Protein AF-A0A9N7AIZ1-F1 (afdb_monomer_lite)

Radius of gyration: 18.33 Å; chains: 1; bounding box: 46×35×53 Å

pLDDT: mean 86.11, std 9.52, range [40.0, 97.56]

Structure (mmCIF, N/CA/C/O backbone):
data_AF-A0A9N7AIZ1-F1
#
_entry.id   AF-A0A9N7AIZ1-F1
#
loop_
_atom_site.group_PDB
_atom_site.id
_atom_site.type_symbol
_atom_site.label_atom_id
_atom_site.label_alt_id
_atom_site.label_comp_id
_atom_site.label_asym_id
_atom_site.label_entity_id
_atom_site.label_seq_id
_atom_site.pdbx_PDB_ins_code
_atom_site.Cartn_x
_atom_site.Cartn_y
_atom_site.Cartn_z
_atom_site.occupancy
_atom_site.B_iso_or_equiv
_atom_site.auth_seq_id
_atom_site.auth_comp_id
_atom_site.auth_asym_id
_atom_site.auth_atom_id
_atom_site.pdbx_PDB_model_num
ATOM 1 N N . MET A 1 1 ? 0.793 -15.498 -2.107 1.00 77.12 1 MET A N 1
ATOM 2 C CA . MET A 1 1 ? 0.250 -15.431 -3.482 1.00 77.12 1 MET A CA 1
ATOM 3 C C . MET A 1 1 ? 0.905 -14.325 -4.314 1.00 77.12 1 MET A C 1
ATOM 5 O O . MET A 1 1 ? 1.552 -14.699 -5.279 1.00 77.12 1 MET A O 1
ATOM 9 N N . PRO A 1 2 ? 0.859 -13.021 -3.961 1.00 83.19 2 PRO A N 1
ATOM 10 C CA . PRO A 1 2 ? 1.413 -11.951 -4.814 1.00 83.19 2 PRO A CA 1
ATOM 11 C C . PRO A 1 2 ? 2.915 -12.105 -5.120 1.00 83.19 2 PRO A C 1
ATOM 13 O O . PRO A 1 2 ? 3.322 -12.123 -6.277 1.00 83.19 2 PRO A O 1
ATOM 16 N N . LEU A 1 3 ? 3.722 -12.377 -4.089 1.00 91.94 3 LEU A N 1
ATOM 17 C CA . LEU A 1 3 ? 5.166 -12.606 -4.228 1.00 91.94 3 LEU A CA 1
ATOM 18 C C . LEU A 1 3 ? 5.523 -13.836 -5.080 1.00 91.94 3 LEU A C 1
ATOM 20 O O . LEU A 1 3 ? 6.617 -13.896 -5.631 1.00 91.94 3 LEU A O 1
ATOM 24 N N . ALA A 1 4 ? 4.618 -14.813 -5.210 1.00 93.75 4 ALA A N 1
ATOM 25 C CA . ALA A 1 4 ? 4.863 -15.990 -6.040 1.00 93.75 4 ALA A CA 1
ATOM 26 C C . ALA A 1 4 ? 4.847 -15.634 -7.535 1.00 93.75 4 ALA A C 1
ATOM 28 O O . ALA A 1 4 ? 5.659 -16.161 -8.286 1.00 93.75 4 ALA A O 1
ATOM 29 N N . PHE A 1 5 ? 3.986 -14.699 -7.955 1.00 93.94 5 PHE A N 1
ATOM 30 C CA . PHE A 1 5 ? 3.976 -14.192 -9.331 1.00 93.94 5 PHE A CA 1
ATOM 31 C C . PHE A 1 5 ? 5.221 -13.362 -9.641 1.00 93.94 5 PHE A C 1
ATOM 33 O O . PHE A 1 5 ? 5.790 -13.502 -10.721 1.00 93.94 5 PHE A O 1
ATOM 40 N N . LEU A 1 6 ? 5.702 -12.571 -8.676 1.00 93.44 6 LEU A N 1
ATOM 41 C CA . LEU A 1 6 ? 6.994 -11.896 -8.798 1.00 93.44 6 LEU A CA 1
ATOM 42 C C . LEU A 1 6 ? 8.125 -12.917 -8.975 1.00 93.44 6 LEU A C 1
ATOM 44 O O . LEU A 1 6 ? 8.872 -12.836 -9.944 1.00 93.44 6 LEU A O 1
ATOM 48 N N . ALA A 1 7 ? 8.214 -13.915 -8.092 1.00 94.38 7 ALA A N 1
ATOM 49 C CA . ALA A 1 7 ? 9.231 -14.962 -8.183 1.00 94.38 7 ALA A CA 1
ATOM 50 C C . ALA A 1 7 ? 9.159 -15.737 -9.510 1.00 94.38 7 ALA A C 1
ATOM 52 O O . ALA A 1 7 ? 10.193 -15.993 -10.122 1.00 94.38 7 ALA A O 1
ATOM 53 N N . ALA A 1 8 ? 7.953 -16.057 -9.989 1.00 94.75 8 ALA A N 1
ATOM 54 C CA . ALA A 1 8 ? 7.750 -16.699 -11.285 1.00 94.75 8 ALA A CA 1
ATOM 55 C C . ALA A 1 8 ? 8.209 -15.806 -12.447 1.00 94.75 8 ALA A C 1
ATOM 57 O O . ALA A 1 8 ? 8.887 -16.286 -13.349 1.00 94.75 8 ALA A O 1
ATOM 58 N N . SER A 1 9 ? 7.903 -14.507 -12.404 1.00 92.81 9 SER A N 1
ATOM 59 C CA . SER A 1 9 ? 8.344 -13.541 -13.419 1.00 92.81 9 SER A CA 1
ATOM 60 C C . SER A 1 9 ? 9.868 -13.475 -13.517 1.00 92.81 9 SER A C 1
ATOM 62 O O . SER A 1 9 ? 10.415 -13.482 -14.617 1.00 92.81 9 SER A O 1
ATOM 64 N N . LEU A 1 10 ? 10.547 -13.467 -12.364 1.00 92.12 10 LEU A N 1
ATOM 65 C CA . LEU A 1 10 ? 12.007 -13.475 -12.279 1.00 92.12 10 LEU A CA 1
ATOM 66 C C . LEU A 1 10 ? 12.598 -14.802 -12.769 1.00 92.12 10 LEU A C 1
ATOM 68 O O . LEU A 1 10 ? 13.511 -14.800 -13.587 1.00 92.12 10 LEU A O 1
ATOM 72 N N . GLY A 1 11 ? 12.062 -15.934 -12.306 1.00 93.50 11 GLY A N 1
ATOM 73 C CA . GLY A 1 11 ? 12.555 -17.265 -12.670 1.00 93.50 11 GLY A CA 1
ATOM 74 C C . GLY A 1 11 ? 12.359 -17.612 -14.148 1.00 93.50 11 GLY A C 1
ATOM 75 O O . GLY A 1 11 ? 13.168 -18.338 -14.718 1.00 93.50 11 GLY A O 1
ATOM 76 N N . LEU A 1 12 ? 11.313 -17.071 -14.777 1.00 94.50 12 LEU A N 1
ATOM 77 C CA . LEU A 1 12 ? 11.041 -17.222 -16.209 1.00 94.50 12 LEU A CA 1
ATOM 78 C C . LEU A 1 12 ? 11.702 -16.137 -17.068 1.00 94.50 12 LEU A C 1
ATOM 80 O O . LEU A 1 12 ? 11.564 -16.182 -18.287 1.00 94.50 12 LEU A O 1
ATOM 84 N N . ALA A 1 13 ? 12.365 -15.155 -16.447 1.00 91.69 13 ALA A N 1
ATOM 85 C CA . ALA A 1 13 ? 12.889 -13.963 -17.106 1.00 91.69 13 ALA A CA 1
ATOM 86 C C . ALA A 1 13 ? 11.858 -13.291 -18.043 1.00 91.69 13 ALA A C 1
ATOM 88 O O . ALA A 1 13 ? 12.173 -12.893 -19.164 1.00 91.69 13 ALA A O 1
ATOM 89 N N . ASN A 1 14 ? 10.603 -13.195 -17.592 1.00 93.19 14 ASN A N 1
ATOM 90 C CA . ASN A 1 14 ? 9.495 -12.707 -18.408 1.00 93.19 14 ASN A CA 1
ATOM 91 C C . ASN A 1 14 ? 9.071 -11.297 -17.974 1.00 93.19 14 ASN A C 1
ATOM 93 O O . ASN A 1 14 ? 8.341 -11.117 -16.996 1.00 93.19 14 ASN A O 1
ATOM 97 N N . THR A 1 15 ? 9.510 -10.298 -18.741 1.00 91.50 15 THR A N 1
ATOM 98 C CA . THR A 1 15 ? 9.218 -8.879 -18.503 1.00 91.50 15 THR A CA 1
ATOM 99 C C . THR A 1 15 ? 7.727 -8.553 -18.615 1.00 91.50 15 THR A C 1
ATOM 101 O O . THR A 1 15 ? 7.218 -7.734 -17.855 1.00 91.50 15 THR A O 1
ATOM 104 N N . GLU A 1 16 ? 7.002 -9.199 -19.528 1.00 92.56 16 GLU A N 1
ATOM 105 C CA . GLU A 1 16 ? 5.563 -8.982 -19.701 1.00 92.56 16 GLU A CA 1
ATOM 106 C C . GLU A 1 16 ? 4.781 -9.493 -18.483 1.00 92.56 16 GLU A C 1
ATOM 108 O O . GLU A 1 16 ? 3.945 -8.780 -17.924 1.00 92.56 16 GLU A O 1
ATOM 113 N N . LEU A 1 17 ? 5.113 -10.694 -17.999 1.00 93.50 17 LEU A N 1
ATOM 114 C CA . LEU A 1 17 ? 4.530 -11.243 -16.775 1.00 93.50 17 LEU A CA 1
ATOM 115 C C . LEU A 1 17 ? 4.853 -10.364 -15.558 1.00 93.50 17 LEU A C 1
ATOM 117 O O . LEU A 1 17 ? 3.977 -10.125 -14.723 1.00 93.50 17 LEU A O 1
ATOM 121 N N . LEU A 1 18 ? 6.081 -9.844 -15.476 1.00 93.44 18 LEU A N 1
ATOM 122 C CA . LEU A 1 18 ? 6.491 -8.920 -14.421 1.00 93.44 18 LEU A CA 1
ATOM 123 C C . LEU A 1 18 ? 5.681 -7.616 -14.465 1.00 93.44 18 LEU A C 1
ATOM 125 O O . LEU A 1 18 ? 5.217 -7.150 -13.424 1.00 93.44 18 LEU A O 1
ATOM 129 N N . PHE A 1 19 ? 5.472 -7.056 -15.659 1.00 92.69 19 PHE A N 1
ATOM 130 C CA . PHE A 1 19 ? 4.675 -5.850 -15.871 1.00 92.69 19 PHE A CA 1
ATOM 131 C C . PHE A 1 19 ? 3.223 -6.047 -15.423 1.00 92.69 19 PHE A C 1
ATOM 133 O O . PHE A 1 19 ? 2.712 -5.261 -14.624 1.00 92.69 19 PHE A O 1
ATOM 140 N N . TYR A 1 20 ? 2.567 -7.129 -15.849 1.00 94.19 20 TYR A N 1
ATOM 141 C CA . TYR A 1 20 ? 1.201 -7.414 -15.403 1.00 94.19 20 TYR A CA 1
ATOM 142 C C . TYR A 1 20 ? 1.125 -7.717 -13.907 1.00 94.19 20 TYR A C 1
ATOM 144 O O . TYR A 1 20 ? 0.174 -7.293 -13.254 1.00 94.19 20 TYR A O 1
ATOM 152 N N . THR A 1 21 ? 2.136 -8.384 -13.341 1.00 95.38 21 THR A N 1
ATOM 153 C CA . THR A 1 21 ? 2.235 -8.598 -11.890 1.00 95.38 21 THR A CA 1
ATOM 154 C C . THR A 1 21 ? 2.290 -7.265 -11.146 1.00 95.38 21 THR A C 1
ATOM 156 O O . THR A 1 21 ? 1.566 -7.087 -10.167 1.00 95.38 21 THR A O 1
ATOM 159 N N . HIS A 1 22 ? 3.096 -6.315 -11.628 1.00 94.50 22 HIS A N 1
ATOM 160 C CA . HIS A 1 22 ? 3.195 -4.973 -11.060 1.00 94.50 22 HIS A CA 1
ATOM 161 C C . HIS A 1 22 ? 1.860 -4.229 -11.117 1.00 94.50 22 HIS A C 1
ATOM 163 O O . HIS A 1 22 ? 1.367 -3.763 -10.090 1.00 94.50 22 HIS A O 1
ATOM 169 N N . VAL A 1 23 ? 1.249 -4.155 -12.303 1.00 93.44 23 VAL A N 1
ATOM 170 C CA . VAL A 1 23 ? -0.013 -3.432 -12.511 1.00 93.44 23 VAL A CA 1
ATOM 171 C C . VAL A 1 23 ? -1.141 -4.051 -11.687 1.00 93.44 23 VAL A C 1
ATOM 173 O O . VAL A 1 23 ? -1.876 -3.326 -11.021 1.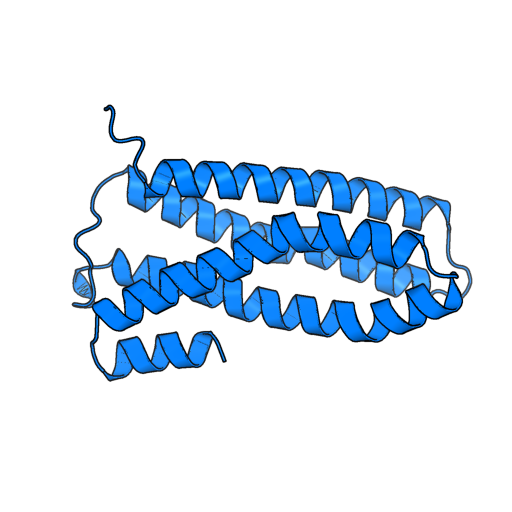00 93.44 23 VAL A O 1
ATOM 176 N N . ALA A 1 24 ? -1.262 -5.381 -11.674 1.00 95.44 24 ALA A N 1
ATOM 177 C CA . ALA A 1 24 ? -2.295 -6.073 -10.911 1.00 95.44 24 ALA A CA 1
ATOM 178 C C . ALA A 1 24 ? -2.113 -5.882 -9.398 1.00 95.44 24 ALA A C 1
ATOM 180 O O . ALA A 1 24 ? -3.073 -5.551 -8.703 1.00 95.44 24 ALA A O 1
ATOM 181 N N . ALA A 1 25 ? -0.889 -6.039 -8.881 1.00 96.19 25 ALA A N 1
ATOM 182 C CA . ALA A 1 25 ? -0.608 -5.809 -7.466 1.00 96.19 25 ALA A CA 1
ATOM 183 C C . ALA A 1 25 ? -0.854 -4.340 -7.077 1.00 96.19 25 ALA A C 1
ATOM 185 O O . ALA A 1 25 ? -1.488 -4.070 -6.057 1.00 96.19 25 ALA A O 1
ATOM 186 N N . GLY A 1 26 ? -0.431 -3.389 -7.915 1.00 94.56 26 GLY A N 1
ATOM 187 C CA . GLY A 1 26 ? -0.668 -1.962 -7.710 1.00 94.56 26 GLY A CA 1
ATOM 188 C C . GLY A 1 26 ? -2.154 -1.614 -7.684 1.00 94.56 26 GLY A C 1
ATOM 189 O O . GLY A 1 26 ? -2.603 -0.933 -6.765 1.00 94.56 26 GLY A O 1
ATOM 190 N N . ALA A 1 27 ? -2.934 -2.144 -8.629 1.00 93.12 27 ALA A N 1
ATOM 191 C CA . ALA A 1 27 ? -4.379 -1.942 -8.683 1.00 93.12 27 ALA A CA 1
ATOM 192 C C . ALA A 1 27 ? -5.092 -2.504 -7.444 1.00 93.12 27 ALA A C 1
ATOM 194 O O . ALA A 1 27 ? -5.984 -1.853 -6.907 1.00 93.12 27 ALA A O 1
ATOM 195 N N . VAL A 1 28 ? -4.683 -3.681 -6.957 1.00 94.19 28 VAL A N 1
ATOM 196 C CA . VAL A 1 28 ? -5.243 -4.268 -5.729 1.00 94.19 28 VAL A CA 1
ATOM 197 C C . VAL A 1 28 ? -4.874 -3.436 -4.503 1.00 94.19 28 VAL A C 1
ATOM 199 O O . VAL A 1 28 ? -5.748 -3.153 -3.687 1.00 94.19 28 VAL A O 1
ATOM 202 N N . TRP A 1 29 ? -3.612 -3.016 -4.372 1.00 93.56 29 TRP A N 1
ATOM 203 C CA . TRP A 1 29 ? -3.177 -2.173 -3.254 1.00 93.56 29 TRP A CA 1
ATOM 204 C C . TRP A 1 29 ? -3.942 -0.845 -3.228 1.00 93.56 29 TRP A C 1
ATOM 206 O O . TRP A 1 29 ? -4.489 -0.470 -2.192 1.00 93.56 29 TRP A O 1
ATOM 216 N N . PHE A 1 30 ? -4.057 -0.187 -4.383 1.00 90.06 30 PHE A N 1
ATOM 217 C CA . PHE A 1 30 ? -4.804 1.058 -4.530 1.00 90.06 30 PHE A CA 1
ATOM 218 C C . PHE A 1 30 ? -6.298 0.893 -4.265 1.00 90.06 30 PHE A C 1
ATOM 220 O O . PHE A 1 30 ? -6.888 1.659 -3.502 1.00 90.06 30 PHE A O 1
ATOM 227 N N . GLY A 1 31 ? -6.908 -0.140 -4.849 1.00 87.19 31 GLY A N 1
ATOM 228 C CA . GLY A 1 31 ? -8.312 -0.459 -4.627 1.00 87.19 31 GLY A CA 1
ATOM 229 C C . GLY A 1 31 ? -8.608 -0.666 -3.145 1.00 87.19 31 GLY A C 1
ATOM 230 O O . GLY A 1 31 ? -9.613 -0.174 -2.647 1.00 87.19 31 GLY A O 1
ATOM 231 N N . PHE A 1 32 ? -7.706 -1.308 -2.406 1.00 86.88 32 PHE A N 1
ATOM 232 C CA . PHE A 1 32 ? -7.887 -1.491 -0.971 1.00 86.88 32 PHE A CA 1
ATOM 233 C C . PHE A 1 32 ? -7.786 -0.180 -0.181 1.00 86.88 32 PHE A C 1
ATOM 235 O O . PHE A 1 32 ? -8.526 -0.009 0.779 1.00 86.88 32 PHE A O 1
ATOM 242 N N . ALA A 1 33 ? -6.927 0.759 -0.581 1.00 81.38 33 ALA A N 1
ATOM 243 C CA . ALA A 1 33 ? -6.795 2.044 0.107 1.00 81.38 33 ALA A CA 1
ATOM 244 C C . ALA A 1 33 ? -8.031 2.951 -0.059 1.00 81.38 33 ALA A C 1
ATOM 246 O O . ALA A 1 33 ? -8.363 3.700 0.854 1.00 81.38 33 ALA A O 1
ATOM 247 N N . LEU A 1 34 ? -8.733 2.875 -1.198 1.00 80.69 34 LEU A N 1
ATOM 248 C CA . LEU A 1 34 ? -9.900 3.726 -1.476 1.00 80.69 34 LEU A CA 1
ATOM 249 C C . LEU A 1 34 ? -11.247 3.019 -1.299 1.00 80.69 34 LEU A C 1
ATOM 251 O O . LEU A 1 34 ? -12.155 3.545 -0.659 1.00 80.69 34 LEU A O 1
ATOM 255 N N . ILE A 1 35 ? -11.399 1.836 -1.892 1.00 78.75 35 ILE A N 1
ATOM 256 C CA . ILE A 1 35 ? -12.689 1.143 -1.990 1.00 78.75 35 ILE A CA 1
ATOM 257 C C . ILE A 1 35 ? -13.033 0.488 -0.657 1.00 78.75 35 ILE A C 1
ATOM 259 O O . ILE A 1 35 ? -14.188 0.522 -0.240 1.00 78.75 35 ILE A O 1
ATOM 263 N N . PHE A 1 36 ? -12.043 -0.094 0.026 1.00 79.31 36 PHE A N 1
ATOM 264 C CA . PHE A 1 36 ? -12.303 -0.814 1.268 1.00 79.31 36 PHE A CA 1
ATOM 265 C C . PHE A 1 36 ? -12.855 0.116 2.360 1.00 79.31 36 PHE A C 1
ATOM 267 O O . PHE A 1 36 ? -13.925 -0.200 2.870 1.00 79.31 36 PHE A O 1
ATOM 274 N N . PRO A 1 37 ? -12.267 1.290 2.672 1.00 76.62 37 PRO A N 1
ATOM 275 C CA . PRO A 1 37 ? -12.878 2.215 3.629 1.00 76.62 37 PRO A CA 1
ATOM 276 C C . PRO A 1 37 ? -14.254 2.718 3.178 1.00 76.62 37 PRO A C 1
ATOM 278 O O . PRO A 1 37 ? -15.170 2.800 3.993 1.00 76.62 37 PRO A O 1
ATOM 281 N N . ALA A 1 38 ? -14.423 3.000 1.882 1.00 82.19 38 ALA A N 1
ATOM 282 C CA . ALA A 1 38 ? -15.669 3.534 1.336 1.00 82.19 38 ALA A CA 1
ATOM 283 C C . ALA A 1 38 ? -16.845 2.542 1.391 1.00 82.19 38 ALA A C 1
ATOM 285 O O . ALA A 1 38 ? -17.984 2.968 1.559 1.00 82.19 38 ALA A O 1
ATOM 286 N N . LEU A 1 39 ? -16.592 1.235 1.253 1.00 83.38 39 LEU A N 1
ATOM 287 C CA . LEU A 1 39 ? -17.630 0.200 1.343 1.00 83.38 39 LEU A CA 1
ATOM 288 C C . LEU A 1 39 ? -17.741 -0.396 2.747 1.00 83.38 39 LEU A C 1
ATOM 290 O O . LEU A 1 39 ? -18.838 -0.523 3.289 1.00 83.38 39 LEU A O 1
ATOM 294 N N . ILE A 1 40 ? -16.614 -0.799 3.330 1.00 81.44 40 ILE A N 1
ATOM 295 C CA . ILE A 1 40 ? -16.589 -1.557 4.582 1.00 81.44 40 ILE A CA 1
ATOM 296 C C . ILE A 1 40 ? -16.873 -0.650 5.774 1.00 81.44 40 ILE A C 1
ATOM 298 O O . ILE A 1 40 ? -17.583 -1.084 6.671 1.00 81.44 40 ILE A O 1
ATOM 302 N N . GLY A 1 41 ? -16.417 0.607 5.761 1.00 79.56 41 GLY A N 1
ATOM 303 C CA . GLY A 1 41 ? -16.706 1.567 6.833 1.00 79.56 41 GLY A CA 1
ATOM 304 C C . GLY A 1 41 ? -18.213 1.725 7.085 1.00 79.56 41 GLY A C 1
ATOM 305 O O . GLY A 1 41 ? -18.675 1.392 8.176 1.00 79.56 41 GLY A O 1
ATOM 306 N N . PRO A 1 42 ? -19.012 2.126 6.076 1.00 85.81 42 PRO A N 1
ATOM 307 C CA . PRO A 1 42 ? -20.466 2.216 6.215 1.00 85.81 42 PRO A CA 1
ATOM 308 C C . PRO A 1 42 ? -21.139 0.877 6.536 1.00 85.81 42 PRO A C 1
ATOM 310 O O . PRO A 1 42 ? -22.113 0.846 7.283 1.00 85.81 42 PRO A O 1
ATOM 313 N N . THR A 1 43 ? -20.619 -0.231 5.993 1.00 86.69 43 THR A N 1
ATOM 314 C CA . THR A 1 43 ? -21.173 -1.570 6.250 1.00 86.69 43 THR A CA 1
ATOM 315 C C . THR A 1 43 ? -20.998 -1.972 7.714 1.00 86.69 43 THR A C 1
ATOM 317 O O . THR A 1 43 ? -21.950 -2.434 8.332 1.00 86.69 43 THR A O 1
ATOM 320 N N . LEU A 1 44 ? -19.808 -1.766 8.286 1.00 83.06 44 LEU A N 1
ATOM 321 C CA . LEU A 1 44 ? -19.530 -2.047 9.696 1.00 83.06 44 LEU A CA 1
ATOM 322 C C . LEU A 1 44 ? -20.280 -1.094 10.629 1.00 83.06 44 LEU A C 1
ATOM 324 O O . LEU A 1 44 ? -20.750 -1.529 11.673 1.00 83.06 44 LEU A O 1
ATOM 328 N N . GLY A 1 45 ? -20.445 0.174 10.240 1.00 83.00 45 GLY A N 1
ATOM 329 C CA . GLY A 1 45 ? -21.233 1.149 11.000 1.00 83.00 45 GLY A CA 1
ATOM 330 C C . GLY A 1 45 ? -22.735 0.842 11.057 1.00 83.00 45 GLY A C 1
ATOM 331 O O . GLY A 1 45 ? -23.437 1.391 11.900 1.00 83.00 45 GLY A O 1
ATOM 332 N N . GLY A 1 46 ? -23.237 -0.029 10.174 1.00 85.50 46 GLY A N 1
ATOM 333 C CA . GLY A 1 46 ? -24.620 -0.512 10.197 1.00 85.50 46 GLY A CA 1
ATOM 334 C C . GLY A 1 46 ? -24.850 -1.751 11.071 1.00 85.50 46 GLY A C 1
ATOM 335 O O . GLY A 1 46 ? -25.997 -2.175 11.210 1.00 85.50 46 GLY A O 1
ATOM 336 N N . LEU A 1 47 ? -23.790 -2.353 11.620 1.00 88.69 47 LEU A N 1
ATOM 337 C CA . LEU A 1 47 ? -23.869 -3.515 12.507 1.00 88.69 47 LEU A CA 1
ATOM 338 C C . LEU A 1 47 ? -23.954 -3.080 13.974 1.00 88.69 47 LEU A C 1
ATOM 340 O O . LEU A 1 47 ? -23.565 -1.968 14.328 1.00 88.69 47 LEU A O 1
ATOM 344 N N . ASP A 1 48 ? -24.432 -3.978 14.837 1.00 89.94 48 ASP A N 1
ATOM 345 C CA . ASP A 1 48 ? -24.243 -3.808 16.275 1.00 89.94 48 ASP A CA 1
ATOM 346 C C . ASP A 1 48 ? -22.759 -3.971 16.662 1.00 89.94 48 ASP A C 1
ATOM 348 O O . ASP A 1 48 ? -21.918 -4.454 15.893 1.00 89.94 48 ASP A O 1
ATOM 352 N N . GLU A 1 49 ? -22.420 -3.509 17.864 1.00 82.38 49 GLU A N 1
ATOM 353 C CA . GLU A 1 49 ? -21.035 -3.446 18.332 1.00 82.38 49 GLU A CA 1
ATOM 354 C C . GLU A 1 49 ? -20.391 -4.839 18.433 1.00 82.38 49 GLU A C 1
ATOM 356 O O . GLU A 1 49 ? -19.226 -5.021 18.072 1.00 82.38 49 GLU A O 1
ATOM 361 N N . GLU A 1 50 ? -21.172 -5.847 18.832 1.00 85.69 50 GLU A N 1
ATOM 362 C CA . GLU A 1 50 ? -20.714 -7.230 18.966 1.00 85.69 50 GLU A CA 1
ATOM 363 C C . GLU A 1 50 ? -20.412 -7.869 17.600 1.00 85.69 50 GLU A C 1
ATOM 365 O O . GLU A 1 50 ? -19.342 -8.461 17.413 1.00 85.69 50 GLU A 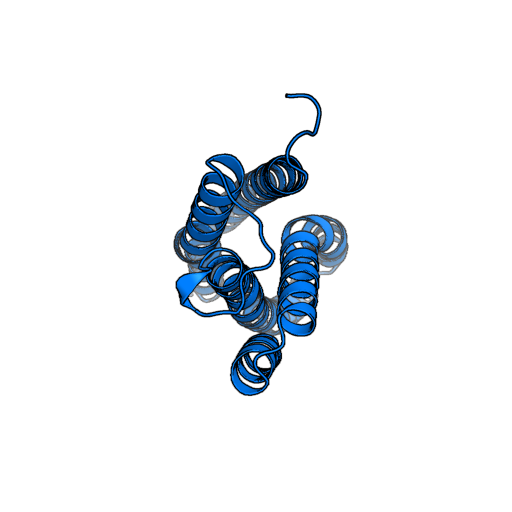O 1
ATOM 370 N N . ALA A 1 51 ? -21.286 -7.695 16.603 1.00 87.44 51 ALA A N 1
ATOM 371 C CA . ALA A 1 51 ? -21.049 -8.191 15.250 1.00 87.44 51 ALA A CA 1
ATOM 372 C C . ALA A 1 51 ? -19.896 -7.449 14.563 1.00 87.44 51 ALA A C 1
ATOM 374 O O . ALA A 1 51 ? -19.067 -8.082 13.901 1.00 87.44 51 ALA A O 1
ATOM 375 N N . SER A 1 52 ? -19.793 -6.129 14.742 1.00 84.62 52 SER A N 1
ATOM 376 C CA . SER A 1 52 ? -18.678 -5.338 14.208 1.00 84.62 52 SER A CA 1
ATOM 377 C C . SER A 1 52 ? -17.336 -5.812 14.780 1.00 84.62 52 SER A C 1
ATOM 379 O O . SER A 1 52 ? -16.382 -6.052 14.031 1.00 84.62 52 SER A O 1
ATOM 381 N N . ALA A 1 53 ? -17.270 -6.067 16.092 1.00 82.31 53 ALA A N 1
ATOM 382 C CA . ALA A 1 53 ? -16.087 -6.624 16.745 1.00 82.31 53 ALA A CA 1
ATOM 383 C C . ALA A 1 53 ? -15.739 -8.035 16.230 1.00 82.31 53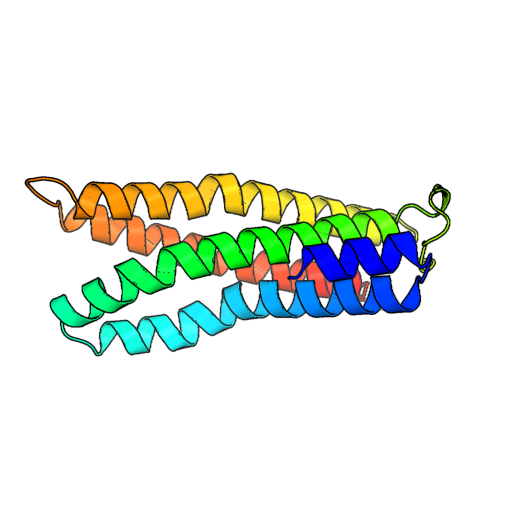 ALA A C 1
ATOM 385 O O . ALA A 1 53 ? -14.574 -8.321 15.926 1.00 82.31 53 ALA A O 1
ATOM 386 N N . ALA A 1 54 ? -16.735 -8.912 16.067 1.00 87.75 54 ALA A N 1
ATOM 387 C CA . ALA A 1 54 ? -16.537 -10.264 15.543 1.00 87.75 54 ALA A CA 1
ATOM 388 C C . ALA A 1 54 ? -15.988 -10.265 14.103 1.00 87.75 54 ALA A C 1
ATOM 390 O O . ALA A 1 54 ? -15.111 -11.063 13.765 1.00 87.75 54 ALA A O 1
ATOM 391 N N . VAL A 1 55 ? -16.449 -9.342 13.253 1.00 87.25 55 VAL A N 1
ATOM 392 C CA . VAL A 1 55 ? -15.913 -9.184 11.893 1.00 87.25 55 VAL A CA 1
ATOM 393 C C . VAL A 1 55 ? -14.493 -8.619 11.936 1.00 87.25 55 VAL A C 1
ATOM 395 O O . VAL A 1 55 ? -13.591 -9.182 11.308 1.00 87.25 55 VAL A O 1
ATOM 398 N N . ASN A 1 56 ? -14.263 -7.545 12.694 1.00 83.62 56 ASN A N 1
ATOM 399 C CA . ASN A 1 56 ? -12.976 -6.848 12.743 1.00 83.62 56 ASN A CA 1
ATOM 400 C C . ASN A 1 56 ? -11.834 -7.736 13.251 1.00 83.62 56 ASN A C 1
ATOM 402 O O . ASN A 1 56 ? -10.752 -7.741 12.660 1.00 83.62 56 ASN A O 1
ATOM 406 N N . THR A 1 57 ? -12.082 -8.538 14.288 1.00 82.81 57 THR A N 1
ATOM 407 C CA . THR A 1 57 ? -11.084 -9.454 14.873 1.00 82.81 57 THR A CA 1
ATOM 408 C C . THR A 1 57 ? -10.571 -10.502 13.884 1.00 82.81 57 THR A C 1
ATOM 410 O O . THR A 1 57 ? -9.417 -10.922 13.972 1.00 82.81 57 THR A O 1
ATOM 413 N N . VAL A 1 58 ? -11.383 -10.896 12.901 1.00 87.12 58 VAL A N 1
ATOM 414 C CA . VAL A 1 58 ? -10.995 -11.877 11.876 1.00 87.12 58 VAL A CA 1
ATOM 415 C C . VAL A 1 58 ? -10.500 -11.205 10.595 1.00 87.12 58 VAL A C 1
ATOM 417 O O . VAL A 1 58 ? -9.559 -11.695 9.960 1.00 87.12 58 VAL A O 1
ATOM 420 N N . LEU A 1 59 ? -11.141 -10.111 10.183 1.00 86.06 59 LEU A N 1
ATOM 421 C CA . LEU A 1 59 ? -10.903 -9.456 8.900 1.00 86.06 59 LEU A CA 1
ATOM 422 C C . LEU A 1 59 ? -9.629 -8.611 8.909 1.00 86.06 59 LEU A C 1
ATOM 424 O O . LEU A 1 59 ? -8.823 -8.741 7.986 1.00 86.06 59 LEU A O 1
ATOM 428 N N . ILE A 1 60 ? -9.421 -7.787 9.942 1.00 83.31 60 ILE A N 1
ATOM 429 C CA . ILE A 1 60 ? -8.308 -6.828 9.990 1.00 83.31 60 ILE A CA 1
ATOM 430 C C . ILE A 1 60 ? -6.949 -7.538 9.892 1.00 83.31 60 ILE A C 1
ATOM 432 O O . ILE A 1 60 ? -6.176 -7.180 9.002 1.00 83.31 60 ILE A O 1
ATOM 436 N N . PRO A 1 61 ? -6.640 -8.586 10.686 1.00 83.44 61 PRO A N 1
ATOM 437 C CA . PRO A 1 61 ? -5.332 -9.241 10.603 1.00 83.44 61 PRO A CA 1
ATOM 438 C C . PRO A 1 61 ? -5.048 -9.833 9.216 1.00 83.44 61 PRO A C 1
ATOM 440 O O . PRO A 1 61 ? -3.933 -9.736 8.699 1.00 83.44 61 PRO A O 1
ATOM 443 N N . LYS A 1 62 ? -6.074 -10.416 8.579 1.00 88.69 62 LYS A N 1
ATOM 444 C CA . LYS A 1 62 ? -5.967 -10.979 7.226 1.00 88.69 62 LYS A CA 1
ATOM 445 C C . LYS A 1 62 ? -5.751 -9.887 6.182 1.00 88.69 62 LYS A C 1
ATOM 447 O O . LYS A 1 62 ? -4.896 -10.052 5.315 1.00 88.69 62 LYS A O 1
ATOM 452 N N . ALA A 1 63 ? -6.497 -8.787 6.280 1.00 87.38 63 ALA A N 1
ATOM 453 C CA . ALA A 1 63 ? -6.363 -7.631 5.402 1.00 87.38 63 ALA A CA 1
ATOM 454 C C . ALA A 1 63 ? -4.957 -7.024 5.488 1.00 87.38 63 ALA A C 1
ATOM 456 O O . ALA A 1 63 ? -4.333 -6.802 4.455 1.00 87.38 63 ALA A O 1
ATOM 457 N N . VAL A 1 64 ? -4.421 -6.845 6.699 1.00 85.88 64 VAL A N 1
ATOM 458 C CA . VAL A 1 64 ? -3.060 -6.333 6.926 1.00 85.88 64 VAL A CA 1
ATOM 459 C C . VAL A 1 64 ? -2.019 -7.234 6.278 1.00 85.88 64 VAL A C 1
ATOM 461 O O . VAL A 1 64 ? -1.218 -6.768 5.470 1.00 85.88 64 VAL A O 1
ATOM 464 N N . PHE A 1 65 ? -2.043 -8.535 6.578 1.00 88.12 65 PHE A N 1
ATOM 465 C CA . PHE A 1 65 ? -1.065 -9.468 6.019 1.00 88.12 65 PHE A CA 1
ATOM 466 C C . PHE A 1 65 ? -1.136 -9.523 4.487 1.00 88.12 65 PHE A C 1
ATOM 468 O O . PHE A 1 65 ? -0.111 -9.518 3.800 1.00 88.12 65 PHE A O 1
ATOM 475 N N . PHE A 1 66 ? -2.354 -9.533 3.942 1.00 91.25 66 PHE A N 1
ATOM 476 C CA . PHE A 1 66 ? -2.583 -9.489 2.504 1.00 91.25 66 PHE A CA 1
ATOM 477 C C . PHE A 1 66 ? -2.018 -8.207 1.881 1.00 91.25 66 PHE A C 1
ATOM 479 O O . PHE A 1 66 ? -1.265 -8.284 0.909 1.00 91.25 66 PHE A O 1
ATOM 486 N N . LEU A 1 67 ? -2.316 -7.046 2.468 1.00 90.88 67 LEU A N 1
ATOM 487 C CA . LEU A 1 67 ? -1.857 -5.750 1.979 1.00 90.88 67 LEU A CA 1
ATOM 488 C C . LEU A 1 67 ? -0.344 -5.606 2.014 1.00 90.88 67 LEU A C 1
ATOM 490 O O . LEU A 1 67 ? 0.223 -5.096 1.051 1.00 90.88 67 LEU A O 1
ATOM 494 N N . VAL A 1 68 ? 0.324 -6.083 3.065 1.00 92.38 68 VAL A N 1
ATOM 495 C CA . VAL A 1 68 ? 1.793 -6.080 3.131 1.00 92.38 68 VAL A CA 1
ATOM 496 C C . VAL A 1 68 ? 2.375 -6.887 1.971 1.00 92.38 68 VAL A C 1
ATOM 498 O O . VAL A 1 68 ? 3.273 -6.416 1.279 1.00 92.38 68 VAL A O 1
ATOM 501 N N . GLY A 1 69 ? 1.830 -8.074 1.697 1.00 94.44 69 GLY A N 1
ATOM 502 C CA . GLY A 1 69 ? 2.291 -8.904 0.584 1.00 94.44 69 GLY A CA 1
ATOM 503 C C . GLY A 1 69 ? 2.055 -8.270 -0.790 1.00 94.44 69 GLY A C 1
ATOM 504 O O . GLY A 1 69 ? 2.935 -8.329 -1.653 1.00 94.44 69 GLY A O 1
ATOM 505 N N . VAL A 1 70 ? 0.882 -7.669 -1.007 1.00 95.88 70 VAL A N 1
ATOM 506 C CA . VAL A 1 70 ? 0.532 -7.006 -2.274 1.00 95.88 70 VAL A CA 1
ATOM 507 C C . VAL A 1 70 ? 1.373 -5.747 -2.481 1.00 95.88 70 VAL A C 1
ATOM 509 O O . VAL A 1 70 ? 2.016 -5.624 -3.518 1.00 95.88 70 VAL A O 1
ATOM 512 N N . SER A 1 71 ? 1.426 -4.850 -1.496 1.00 95.50 71 SER A N 1
ATOM 513 C CA . SER A 1 71 ? 2.190 -3.599 -1.576 1.00 95.50 71 SER A CA 1
ATOM 514 C C . SER A 1 71 ? 3.683 -3.844 -1.787 1.00 95.50 71 SER A C 1
ATOM 516 O O . SER A 1 71 ? 4.281 -3.236 -2.675 1.00 95.50 71 SER A O 1
ATOM 518 N N . LEU A 1 72 ? 4.262 -4.812 -1.066 1.00 96.62 72 LEU A N 1
ATOM 519 C CA . LEU A 1 72 ? 5.648 -5.228 -1.261 1.00 96.62 72 LEU A CA 1
ATOM 520 C C . LEU A 1 72 ? 5.881 -5.764 -2.682 1.00 96.62 72 LEU A C 1
ATOM 522 O O . LEU A 1 72 ? 6.879 -5.433 -3.316 1.00 96.62 72 LEU A O 1
ATOM 526 N N . THR A 1 73 ? 4.946 -6.561 -3.208 1.00 97.56 73 THR A N 1
ATOM 527 C CA . THR A 1 73 ? 5.019 -7.060 -4.590 1.00 97.56 73 THR A CA 1
ATOM 528 C C . THR A 1 73 ? 5.000 -5.910 -5.594 1.00 97.56 73 THR A C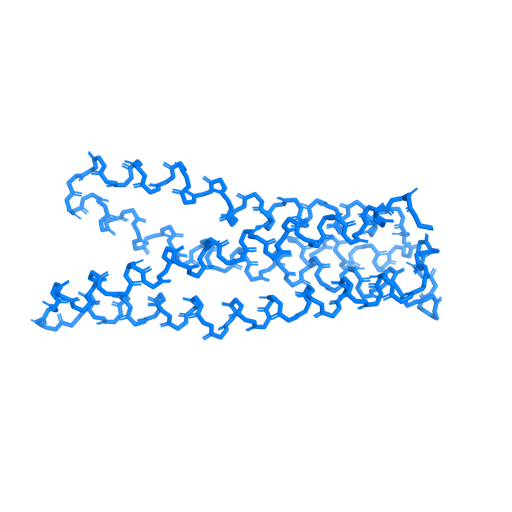 1
ATOM 530 O O . THR A 1 73 ? 5.797 -5.921 -6.531 1.00 97.56 73 THR A O 1
ATOM 533 N N . THR A 1 74 ? 4.152 -4.898 -5.392 1.00 96.50 74 THR A N 1
ATOM 534 C CA . THR A 1 74 ? 4.082 -3.705 -6.247 1.00 96.50 74 THR A CA 1
ATOM 535 C C . THR A 1 74 ? 5.411 -2.955 -6.275 1.00 96.50 74 THR A C 1
ATOM 537 O O . THR A 1 74 ? 5.943 -2.705 -7.356 1.00 96.50 74 THR A O 1
ATOM 540 N N . VAL A 1 75 ? 5.987 -2.631 -5.113 1.00 96.25 75 VAL A N 1
ATOM 541 C CA . VAL A 1 75 ? 7.234 -1.847 -5.064 1.00 96.25 75 VAL A CA 1
ATOM 542 C C . VAL A 1 75 ? 8.442 -2.645 -5.559 1.00 96.25 75 VAL A C 1
ATOM 544 O O . VAL A 1 75 ? 9.246 -2.104 -6.311 1.00 96.25 75 VAL A O 1
ATOM 547 N N . LEU A 1 76 ? 8.538 -3.944 -5.242 1.00 96.00 76 LEU A N 1
ATOM 548 C CA . LEU A 1 76 ? 9.625 -4.801 -5.731 1.00 96.00 76 LEU A CA 1
ATOM 549 C C . LEU A 1 76 ? 9.561 -5.007 -7.246 1.00 96.00 76 LEU A C 1
ATOM 551 O O . LEU A 1 76 ? 10.573 -4.862 -7.926 1.00 96.00 76 LEU A O 1
ATOM 555 N N . SER A 1 77 ? 8.383 -5.330 -7.787 1.00 94.44 77 SER A N 1
ATOM 556 C CA . SER A 1 77 ? 8.216 -5.478 -9.239 1.00 94.44 77 SER A CA 1
ATOM 557 C C . SER A 1 77 ? 8.514 -4.168 -9.971 1.00 94.44 77 SER A C 1
ATOM 559 O O . SER A 1 77 ? 9.194 -4.195 -10.992 1.00 94.44 77 SER A O 1
ATOM 561 N N . GLY A 1 78 ? 8.104 -3.024 -9.409 1.00 92.81 78 GLY A N 1
ATOM 562 C CA . GLY A 1 78 ? 8.445 -1.700 -9.931 1.00 92.81 78 GLY A CA 1
ATOM 563 C C . GLY A 1 78 ? 9.953 -1.446 -9.933 1.00 92.81 78 GLY A C 1
ATOM 564 O O . GLY A 1 78 ? 10.490 -0.997 -10.941 1.00 92.81 78 GLY A O 1
ATOM 565 N N . THR A 1 79 ? 10.655 -1.806 -8.852 1.00 92.81 79 THR A N 1
ATOM 566 C CA . THR A 1 79 ? 12.122 -1.736 -8.788 1.00 92.81 79 THR A CA 1
ATOM 567 C C . THR A 1 79 ? 12.773 -2.562 -9.894 1.00 92.81 79 THR A C 1
ATOM 569 O O . THR A 1 79 ? 13.631 -2.047 -10.606 1.00 92.81 79 THR A O 1
ATOM 572 N N . VAL A 1 80 ? 12.354 -3.816 -10.083 1.00 91.75 80 VAL A N 1
ATOM 573 C CA . VAL A 1 80 ? 12.944 -4.688 -11.113 1.00 91.75 80 VAL A CA 1
ATOM 574 C C . VAL A 1 80 ? 12.689 -4.134 -12.519 1.00 91.75 80 VAL A C 1
ATOM 576 O O . VAL A 1 80 ? 13.618 -4.069 -13.318 1.00 91.75 80 VAL A O 1
ATOM 579 N N . LEU A 1 81 ? 11.473 -3.656 -12.803 1.00 89.88 81 LEU A N 1
ATOM 580 C CA . LEU A 1 81 ? 11.119 -3.049 -14.096 1.00 89.88 81 LEU A CA 1
ATOM 581 C C . LEU A 1 81 ? 11.921 -1.773 -14.413 1.00 89.88 81 LEU A C 1
ATOM 583 O O . LEU A 1 81 ? 12.052 -1.414 -15.586 1.00 89.88 81 LEU A O 1
ATOM 587 N N . LEU A 1 82 ? 12.440 -1.097 -13.384 1.00 87.50 82 LEU A N 1
ATOM 588 C CA . LEU A 1 82 ? 13.264 0.113 -13.470 1.00 87.50 82 LEU A CA 1
ATOM 589 C C . LEU A 1 82 ? 14.774 -0.149 -13.430 1.00 87.50 82 LEU A C 1
ATOM 591 O O . LEU A 1 82 ? 15.541 0.800 -13.568 1.00 87.50 82 LEU A O 1
ATOM 595 N N . THR A 1 83 ? 15.202 -1.401 -13.260 1.00 84.62 83 THR A N 1
ATOM 596 C CA . THR A 1 83 ? 16.622 -1.775 -13.175 1.00 84.62 83 THR A CA 1
ATOM 597 C C . THR A 1 83 ? 17.014 -2.575 -14.424 1.00 84.62 83 THR A C 1
ATOM 599 O O . THR A 1 83 ? 16.984 -3.811 -14.407 1.00 84.62 83 THR A O 1
ATOM 602 N N . PRO A 1 84 ? 17.324 -1.907 -15.553 1.00 72.50 84 PRO A N 1
ATOM 603 C CA . PRO A 1 84 ? 17.622 -2.571 -16.823 1.00 72.50 84 PRO A CA 1
ATOM 604 C C . PRO A 1 84 ? 18.840 -3.503 -16.747 1.00 72.50 84 PRO A C 1
ATOM 606 O O . PRO A 1 84 ? 18.931 -4.446 -17.529 1.00 72.50 84 PRO A O 1
ATOM 609 N N . GLU A 1 85 ? 19.733 -3.305 -15.777 1.00 76.56 85 GLU A N 1
ATOM 610 C CA . GLU A 1 85 ? 20.895 -4.159 -15.508 1.00 76.56 85 GLU A CA 1
ATOM 611 C C . GLU A 1 85 ? 20.495 -5.585 -15.097 1.00 76.56 85 GLU A C 1
ATOM 613 O O . GLU A 1 85 ? 21.275 -6.519 -15.264 1.00 76.56 85 GLU A O 1
ATOM 618 N N . ILE A 1 86 ? 19.269 -5.765 -14.593 1.00 73.12 86 ILE A N 1
ATOM 619 C CA . ILE A 1 86 ? 18.692 -7.069 -14.232 1.00 73.12 86 ILE A CA 1
ATOM 620 C C . ILE A 1 86 ? 18.083 -7.770 -15.469 1.00 73.12 86 ILE A C 1
ATOM 622 O O . ILE A 1 86 ? 17.655 -8.918 -15.395 1.00 73.12 86 ILE A O 1
ATOM 626 N N . GLY A 1 87 ? 18.057 -7.114 -16.637 1.00 69.56 87 GLY A N 1
ATOM 627 C CA . GLY A 1 87 ? 17.590 -7.694 -17.904 1.00 69.56 87 GLY A CA 1
ATOM 628 C C . GLY A 1 87 ? 16.067 -7.779 -18.058 1.00 69.56 87 GLY A C 1
ATOM 629 O O . GLY A 1 87 ? 15.586 -8.269 -19.075 1.00 69.56 87 GLY A O 1
ATOM 630 N N . LEU A 1 88 ? 15.307 -7.273 -17.079 1.00 74.38 88 LEU A N 1
ATOM 631 C CA . LEU A 1 88 ? 13.835 -7.283 -17.039 1.00 74.38 88 LEU A CA 1
ATOM 632 C C . LEU A 1 88 ? 13.243 -5.868 -17.010 1.00 74.38 88 LEU A C 1
ATOM 634 O O . LEU A 1 88 ? 12.170 -5.633 -16.455 1.00 74.38 88 LEU A O 1
ATOM 638 N N . GLY A 1 89 ? 13.952 -4.911 -17.607 1.00 72.19 89 GLY A N 1
ATOM 639 C CA . GLY A 1 89 ? 13.469 -3.545 -17.747 1.00 72.19 89 GLY A CA 1
ATOM 640 C C . GLY A 1 89 ? 12.398 -3.434 -18.833 1.00 72.19 89 GLY A C 1
ATOM 641 O O . GLY A 1 89 ? 12.550 -3.989 -19.918 1.00 72.19 89 GLY A O 1
ATOM 642 N N . TYR A 1 90 ? 11.338 -2.664 -18.577 1.00 67.56 90 TYR A N 1
ATOM 643 C CA . TYR A 1 90 ? 10.301 -2.359 -19.583 1.00 67.56 90 TYR A CA 1
ATOM 644 C C . TYR A 1 90 ? 10.566 -1.027 -20.315 1.00 67.56 90 TYR A C 1
ATOM 646 O O . TYR A 1 90 ? 9.681 -0.448 -20.935 1.00 67.56 90 TYR A O 1
ATOM 654 N N . GLY A 1 91 ? 11.793 -0.500 -20.221 1.00 64.50 91 GLY A N 1
ATOM 655 C CA . GLY A 1 91 ? 12.191 0.753 -20.874 1.00 64.50 91 GLY A CA 1
ATOM 656 C C . GLY A 1 91 ? 11.635 2.027 -20.225 1.00 64.50 91 GLY A C 1
ATOM 657 O O . GLY A 1 91 ? 11.763 3.104 -20.803 1.00 64.50 91 GLY A O 1
ATOM 658 N N . PHE A 1 92 ? 11.043 1.940 -19.028 1.00 66.50 92 PHE A N 1
ATOM 659 C CA . PHE A 1 92 ? 10.666 3.116 -18.243 1.00 66.50 92 PHE A CA 1
ATOM 660 C C . PHE A 1 92 ? 11.929 3.779 -17.683 1.00 66.50 92 PHE A C 1
ATOM 662 O O . PHE A 1 92 ? 12.509 3.306 -16.712 1.00 66.50 92 PHE A O 1
ATOM 669 N N . GLY A 1 93 ? 12.371 4.869 -18.304 1.00 66.81 93 GLY A N 1
ATOM 670 C CA . GLY A 1 93 ? 13.535 5.642 -17.870 1.00 66.81 93 GLY A CA 1
ATOM 671 C C . GLY A 1 93 ? 13.182 7.095 -17.563 1.00 66.81 93 GLY A C 1
ATOM 672 O O . GLY A 1 93 ? 12.217 7.636 -18.100 1.00 66.81 93 GLY A O 1
ATOM 673 N N . GLY A 1 94 ? 13.989 7.737 -16.719 1.00 76.19 94 GLY A N 1
ATOM 674 C CA . GLY A 1 94 ? 13.896 9.169 -16.425 1.00 76.19 94 GLY A CA 1
ATOM 675 C C . GLY A 1 94 ? 13.577 9.496 -14.966 1.00 76.19 94 GLY A C 1
ATOM 676 O O . GLY A 1 94 ? 13.309 8.626 -14.140 1.00 76.19 94 GLY A O 1
ATOM 677 N N . ALA A 1 95 ? 13.615 10.789 -14.640 1.00 80.81 95 ALA A N 1
ATOM 678 C CA . ALA A 1 95 ? 13.404 11.268 -13.274 1.00 80.81 95 ALA A CA 1
ATOM 679 C C . ALA A 1 95 ? 11.999 10.934 -12.739 1.00 80.81 95 ALA A C 1
ATOM 681 O O . ALA A 1 95 ? 11.844 10.652 -11.555 1.00 80.81 95 ALA A O 1
ATOM 682 N N . TRP A 1 96 ? 10.983 10.910 -13.607 1.00 82.38 96 TRP A N 1
ATOM 683 C CA . TRP A 1 96 ? 9.592 10.657 -13.225 1.00 82.38 96 TRP A CA 1
ATOM 684 C C . TRP A 1 96 ? 9.350 9.243 -12.706 1.00 82.38 96 TRP A C 1
ATOM 686 O O . TRP A 1 96 ? 8.702 9.075 -11.675 1.00 82.38 96 TRP A O 1
ATOM 696 N N . SER A 1 97 ? 9.904 8.229 -13.370 1.00 83.06 97 SER A N 1
ATOM 697 C CA . SER A 1 97 ? 9.762 6.841 -12.931 1.00 83.06 97 SER A CA 1
ATOM 698 C C . SER A 1 97 ? 10.568 6.564 -11.658 1.00 83.06 97 SER A C 1
ATOM 700 O O . SER A 1 97 ? 10.094 5.851 -10.775 1.00 83.06 97 SER A O 1
ATOM 702 N N . GLY A 1 98 ? 11.733 7.204 -11.501 1.00 86.62 98 GLY A N 1
ATOM 703 C CA . GLY A 1 98 ? 12.495 7.188 -10.249 1.00 86.62 98 GLY A CA 1
ATOM 704 C C . GLY A 1 98 ? 11.747 7.847 -9.083 1.00 86.62 98 GLY A C 1
ATOM 705 O O . GLY A 1 98 ? 11.694 7.285 -7.989 1.00 86.62 98 GLY A O 1
ATOM 706 N N . LEU A 1 99 ? 11.110 9.001 -9.316 1.00 90.00 99 LEU A N 1
ATOM 707 C CA . LEU A 1 99 ? 10.268 9.673 -8.320 1.00 90.00 99 LEU A CA 1
ATOM 708 C C . LEU A 1 99 ? 9.048 8.830 -7.947 1.00 90.00 99 LEU A C 1
ATOM 710 O O . LEU A 1 99 ? 8.748 8.691 -6.763 1.00 90.00 99 LEU A O 1
ATOM 714 N N . ALA A 1 100 ? 8.372 8.233 -8.931 1.00 91.06 100 ALA A N 1
ATOM 715 C CA . ALA A 1 100 ? 7.245 7.341 -8.685 1.00 91.06 100 ALA A CA 1
ATOM 716 C C . ALA A 1 100 ? 7.662 6.129 -7.840 1.00 91.06 100 ALA A C 1
ATOM 718 O O . ALA A 1 100 ? 6.985 5.784 -6.873 1.00 91.06 100 ALA A O 1
ATOM 719 N N . LEU A 1 101 ? 8.812 5.522 -8.145 1.00 92.19 101 LEU A N 1
ATOM 720 C CA . LEU A 1 101 ? 9.345 4.407 -7.367 1.00 92.19 101 LEU A CA 1
ATOM 721 C C . LEU A 1 101 ? 9.700 4.828 -5.935 1.00 92.19 101 LEU A C 1
ATOM 723 O O . LEU A 1 101 ? 9.346 4.128 -4.986 1.00 92.19 101 LEU A O 1
ATOM 727 N N . GLY A 1 102 ? 10.356 5.980 -5.769 1.00 94.06 102 GLY A N 1
ATOM 728 C CA . GLY A 1 102 ? 10.690 6.534 -4.457 1.00 94.06 102 GLY A CA 1
ATOM 729 C C . GLY A 1 102 ? 9.449 6.821 -3.611 1.00 94.06 102 GLY A C 1
ATOM 730 O O . GLY A 1 102 ? 9.398 6.440 -2.443 1.00 94.06 102 GLY A O 1
ATOM 731 N N . LEU A 1 103 ? 8.416 7.420 -4.209 1.00 94.75 103 LEU A N 1
ATOM 732 C CA . LEU A 1 103 ? 7.128 7.648 -3.554 1.00 94.75 103 LEU A CA 1
ATOM 733 C C . LEU A 1 103 ? 6.409 6.334 -3.225 1.00 94.75 103 LEU A C 1
ATOM 735 O O . LEU A 1 103 ? 5.843 6.220 -2.142 1.00 94.75 103 LEU A O 1
ATOM 739 N N . GLY A 1 104 ? 6.468 5.326 -4.099 1.00 95.75 104 GLY A N 1
ATOM 740 C CA . GLY A 1 104 ? 5.899 4.001 -3.845 1.00 95.75 104 GLY A CA 1
ATOM 741 C C . GLY A 1 104 ? 6.549 3.302 -2.648 1.00 95.75 104 GLY A C 1
ATOM 742 O O . GLY A 1 104 ? 5.849 2.827 -1.755 1.00 95.75 104 GLY A O 1
ATOM 743 N N . TRP A 1 105 ? 7.884 3.299 -2.576 1.00 97.31 105 TRP A N 1
ATOM 744 C CA . TRP A 1 105 ? 8.622 2.786 -1.415 1.00 97.31 105 TRP A CA 1
ATOM 745 C C . TRP A 1 105 ? 8.362 3.600 -0.148 1.00 97.31 105 TRP A C 1
ATOM 747 O O . TRP A 1 105 ? 8.192 3.022 0.926 1.00 97.31 105 TRP A O 1
ATOM 757 N N . GLY A 1 106 ? 8.292 4.927 -0.269 1.00 97.00 106 GLY A N 1
ATOM 758 C CA . GLY A 1 106 ? 7.944 5.821 0.832 1.00 97.00 106 GLY A CA 1
ATOM 759 C C . GLY A 1 106 ? 6.554 5.523 1.390 1.00 97.00 106 GLY A C 1
ATOM 760 O O . GLY A 1 106 ? 6.400 5.402 2.602 1.00 97.00 106 GLY A O 1
ATOM 761 N N . LEU A 1 107 ? 5.566 5.322 0.517 1.00 95.12 107 LEU A N 1
ATOM 762 C CA . LEU A 1 107 ? 4.203 4.965 0.899 1.00 95.12 107 LEU A CA 1
ATOM 763 C C . LEU A 1 107 ? 4.132 3.570 1.533 1.00 95.12 107 LEU A C 1
ATOM 765 O O . LEU A 1 107 ? 3.451 3.394 2.537 1.00 95.12 107 LEU A O 1
ATOM 769 N N . PHE A 1 108 ? 4.875 2.591 1.009 1.00 95.50 108 PHE A N 1
ATOM 770 C CA . PHE A 1 108 ? 4.985 1.264 1.623 1.00 95.50 108 PHE A CA 1
ATOM 771 C C . PHE A 1 108 ? 5.568 1.339 3.043 1.00 95.50 108 PHE A C 1
ATOM 773 O O . PHE A 1 108 ? 4.996 0.791 3.987 1.00 95.50 108 PHE A O 1
ATOM 780 N N . ALA A 1 109 ? 6.683 2.056 3.215 1.00 95.81 109 ALA A N 1
ATOM 781 C CA . ALA A 1 109 ? 7.316 2.242 4.518 1.00 95.81 109 ALA A CA 1
ATOM 782 C C . ALA A 1 109 ? 6.411 3.016 5.488 1.00 95.81 109 ALA A C 1
ATOM 784 O O . ALA A 1 109 ? 6.298 2.648 6.658 1.00 95.81 109 ALA A O 1
ATOM 785 N N . PHE A 1 110 ? 5.729 4.053 4.996 1.00 94.19 110 PHE A N 1
ATOM 786 C CA . PHE A 1 110 ? 4.727 4.797 5.750 1.00 94.19 110 PHE A CA 1
ATOM 787 C C . PHE A 1 110 ? 3.584 3.885 6.206 1.00 94.19 110 PHE A C 1
ATOM 789 O O . PHE A 1 110 ? 3.260 3.894 7.391 1.00 94.19 110 PHE A O 1
ATOM 796 N N . GLY A 1 111 ? 3.053 3.039 5.319 1.00 90.25 111 GLY A N 1
ATOM 797 C CA . GLY A 1 111 ? 1.992 2.075 5.616 1.00 90.25 111 GLY A CA 1
ATOM 798 C C . GLY A 1 111 ? 2.364 1.081 6.724 1.00 90.25 111 GLY A C 1
ATOM 799 O O . GLY A 1 111 ? 1.568 0.792 7.622 1.00 90.25 111 GLY A O 1
ATOM 800 N N . LEU A 1 112 ? 3.615 0.609 6.718 1.00 91.25 112 LEU A N 1
ATOM 801 C CA . LEU A 1 112 ? 4.162 -0.243 7.780 1.00 91.25 112 LEU A CA 1
ATOM 802 C C . LEU A 1 112 ? 4.391 0.503 9.100 1.00 91.25 112 LEU A C 1
ATOM 804 O O . LEU A 1 112 ? 4.306 -0.096 10.172 1.00 91.25 112 LEU A O 1
ATOM 808 N N . ALA A 1 113 ? 4.728 1.790 9.045 1.00 90.75 113 ALA A N 1
ATOM 809 C CA . ALA A 1 113 ? 5.089 2.561 10.227 1.00 90.75 113 ALA A CA 1
ATOM 810 C C . ALA A 1 113 ? 3.881 3.200 10.920 1.00 90.75 113 ALA A C 1
ATOM 812 O O . ALA A 1 113 ? 3.827 3.203 12.148 1.00 90.75 113 ALA A O 1
ATOM 813 N N . VAL A 1 114 ? 2.935 3.760 10.164 1.00 90.94 114 VAL A N 1
ATOM 814 C CA . VAL A 1 114 ? 1.869 4.628 10.684 1.00 90.94 114 VAL A CA 1
ATOM 815 C C . VAL A 1 114 ? 0.537 3.875 10.813 1.00 90.94 114 VAL A C 1
ATOM 817 O O . VAL A 1 114 ? 0.157 3.616 11.959 1.00 90.94 114 VAL A O 1
ATOM 820 N N . PRO A 1 115 ? -0.148 3.436 9.733 1.00 84.94 115 PRO A N 1
ATOM 821 C CA . PRO A 1 115 ? -1.386 2.660 9.848 1.00 84.94 115 PRO A CA 1
ATOM 822 C C . PRO A 1 115 ? -1.247 1.418 10.722 1.00 84.94 115 PRO A C 1
ATOM 824 O O . PRO A 1 115 ? -2.085 1.171 11.585 1.00 84.94 115 PRO A O 1
ATOM 827 N N . HIS A 1 116 ? -0.163 0.658 10.561 1.00 84.19 116 HIS A N 1
ATOM 828 C CA . HIS A 1 116 ? 0.048 -0.551 11.355 1.00 84.19 116 HIS A CA 1
ATOM 829 C C . HIS A 1 116 ? 0.177 -0.244 12.856 1.00 84.19 116 HIS A C 1
ATOM 831 O O . HIS A 1 116 ? -0.364 -0.968 13.691 1.00 84.19 116 HIS A O 1
ATOM 837 N N . ARG A 1 117 ? 0.839 0.863 13.226 1.00 86.12 117 ARG A N 1
ATOM 838 C CA . ARG A 1 117 ? 0.897 1.307 14.627 1.00 86.12 117 ARG A CA 1
ATOM 839 C C . ARG A 1 117 ? -0.466 1.745 15.145 1.00 86.12 117 ARG A C 1
ATOM 841 O O . ARG A 1 117 ? -0.800 1.394 16.273 1.00 86.12 117 ARG A O 1
ATOM 848 N N . LEU A 1 118 ? -1.246 2.472 14.343 1.00 85.69 118 LEU A N 1
ATOM 849 C CA . LEU A 1 118 ? -2.601 2.887 14.715 1.00 85.69 118 LEU A CA 1
ATOM 850 C C . LEU A 1 118 ? -3.508 1.670 14.937 1.00 85.69 118 LEU A C 1
ATOM 852 O O . LEU A 1 118 ? -4.165 1.577 15.971 1.00 85.69 118 LEU A O 1
ATOM 856 N N . GLN A 1 119 ? -3.464 0.686 14.039 1.00 82.62 119 GLN A N 1
ATOM 857 C CA . GLN A 1 119 ? -4.223 -0.561 14.159 1.00 82.62 119 GLN A CA 1
ATOM 858 C C . GLN A 1 119 ? -3.806 -1.388 15.377 1.00 82.62 119 GLN A C 1
ATOM 860 O O . GLN A 1 119 ? -4.669 -1.862 16.110 1.00 82.62 119 GLN A O 1
ATOM 865 N N . LEU A 1 120 ? -2.501 -1.522 15.642 1.00 82.94 120 LEU A N 1
ATOM 866 C CA . LEU A 1 120 ? -2.018 -2.181 16.857 1.00 82.94 120 LEU A CA 1
ATOM 867 C C . LEU A 1 120 ? -2.480 -1.442 18.114 1.00 82.94 120 LEU A C 1
ATOM 869 O O . LEU A 1 120 ? -2.920 -2.083 19.062 1.00 82.94 120 LEU A O 1
ATOM 873 N N . SER A 1 121 ? -2.409 -0.108 18.125 1.00 83.75 121 SER A N 1
ATOM 874 C CA . SER A 1 121 ? -2.868 0.680 19.272 1.00 83.75 121 SER A CA 1
ATOM 875 C C . SER A 1 121 ? -4.368 0.515 19.524 1.00 83.75 121 SER A C 1
ATOM 877 O O . SER A 1 121 ? -4.754 0.295 20.666 1.00 83.75 121 SER A O 1
ATOM 879 N N . ALA A 1 122 ? -5.195 0.511 18.471 1.00 83.12 122 ALA A N 1
ATOM 880 C CA . ALA A 1 122 ? -6.628 0.244 18.578 1.00 83.12 122 ALA A CA 1
ATOM 881 C C . ALA A 1 122 ? -6.906 -1.180 19.081 1.00 83.12 122 ALA A C 1
ATOM 883 O O . ALA A 1 122 ? -7.727 -1.373 19.975 1.00 83.12 122 ALA A O 1
ATOM 884 N N . TYR A 1 123 ? -6.191 -2.174 18.547 1.00 81.81 123 TYR A N 1
ATOM 885 C CA . TYR A 1 123 ? -6.321 -3.570 18.957 1.00 81.81 123 TYR A CA 1
ATOM 886 C C . TYR A 1 123 ? -6.003 -3.762 20.446 1.00 81.81 123 TYR A C 1
ATOM 888 O O . TYR A 1 123 ? -6.805 -4.337 21.177 1.00 81.81 123 TYR A O 1
ATOM 896 N N . TYR A 1 124 ? -4.867 -3.243 20.922 1.00 83.44 124 TYR A N 1
ATOM 897 C CA . TYR A 1 124 ? -4.485 -3.370 22.331 1.00 83.44 124 TYR A CA 1
ATOM 898 C C . TYR A 1 124 ? -5.382 -2.564 23.277 1.00 83.44 124 TYR A C 1
ATOM 900 O O . TYR A 1 124 ? -5.653 -3.036 24.377 1.00 83.44 124 TYR A O 1
ATOM 908 N N . GLU A 1 125 ? -5.866 -1.389 22.866 1.00 84.44 125 GLU A N 1
ATOM 909 C CA . GLU A 1 125 ? -6.818 -0.602 23.663 1.00 84.44 125 GLU A CA 1
ATOM 910 C C . GLU A 1 125 ? -8.156 -1.345 23.812 1.00 84.44 125 GLU A C 1
ATOM 912 O O . GLU A 1 125 ? -8.705 -1.409 24.910 1.00 84.44 125 GLU A O 1
ATOM 917 N N . THR A 1 126 ? -8.625 -2.001 22.745 1.00 79.44 126 THR A N 1
ATOM 918 C CA . THR A 1 126 ? -9.853 -2.820 22.758 1.00 79.44 126 THR A CA 1
ATOM 919 C C . THR A 1 126 ? -9.718 -4.045 23.669 1.00 79.44 126 THR A C 1
ATOM 921 O O . THR A 1 126 ? -10.679 -4.446 24.317 1.00 79.44 126 THR A O 1
ATOM 924 N N . LEU A 1 127 ? -8.521 -4.636 23.752 1.00 79.94 127 LEU A N 1
ATOM 925 C CA . LEU A 1 127 ? -8.228 -5.761 24.648 1.00 79.94 127 LEU A CA 1
ATOM 926 C C . LEU A 1 127 ? -7.924 -5.346 26.096 1.00 79.94 127 LEU A C 1
ATOM 928 O O . LEU A 1 127 ? -7.703 -6.212 26.946 1.00 79.94 127 LEU A O 1
ATOM 932 N N . SER A 1 128 ? -7.841 -4.046 26.384 1.00 83.00 128 SER A N 1
ATOM 933 C CA . SER A 1 128 ? -7.511 -3.569 27.723 1.00 83.00 128 SER A CA 1
ATOM 934 C C . SER A 1 128 ? -8.639 -3.866 28.717 1.00 83.00 128 SER A C 1
ATOM 936 O O . SER A 1 128 ? -9.808 -3.977 28.356 1.00 83.00 128 SER A O 1
ATOM 938 N N . ALA A 1 129 ? -8.298 -3.985 30.004 1.00 81.56 129 ALA A N 1
ATOM 939 C CA . ALA A 1 129 ? -9.282 -4.264 31.055 1.00 81.56 129 ALA A CA 1
ATOM 940 C C . ALA A 1 129 ? -10.307 -3.125 31.254 1.00 81.56 129 ALA A C 1
ATOM 942 O O . ALA A 1 129 ? -11.341 -3.334 31.884 1.00 81.56 129 ALA A O 1
ATOM 943 N N . SER A 1 130 ? -10.014 -1.927 30.739 1.00 83.19 130 SER A N 1
ATOM 944 C CA . SER A 1 130 ? -10.877 -0.747 30.800 1.00 83.19 130 SER A CA 1
ATOM 945 C C . SER A 1 130 ? -10.708 0.095 29.522 1.00 83.19 130 SER A C 1
ATOM 947 O O . SER A 1 130 ? -9.974 1.089 29.563 1.00 83.19 130 SER A O 1
ATOM 949 N N . PRO A 1 131 ? -11.332 -0.301 28.395 1.00 82.19 131 PRO A N 1
ATOM 950 C CA . PRO A 1 131 ? -11.184 0.395 27.117 1.00 82.19 131 PRO A CA 1
ATOM 951 C C . PRO A 1 131 ? -11.648 1.853 27.193 1.00 82.19 131 PRO A C 1
ATOM 953 O O . PRO A 1 131 ? -12.749 2.139 27.667 1.00 82.19 131 PRO A O 1
ATOM 956 N N . ASP A 1 132 ? -10.818 2.780 26.712 1.00 87.44 132 ASP A N 1
ATOM 957 C CA . ASP A 1 132 ? -11.143 4.205 26.655 1.00 87.44 132 ASP A CA 1
ATOM 958 C C . ASP A 1 132 ? -11.753 4.579 25.294 1.00 87.44 132 ASP A C 1
ATOM 960 O O . ASP A 1 132 ? -11.054 4.710 24.283 1.00 87.44 132 ASP A O 1
ATOM 964 N N . ALA A 1 133 ? -13.069 4.805 25.284 1.00 84.19 133 ALA A N 1
ATOM 965 C CA . ALA A 1 133 ? -13.818 5.188 24.087 1.00 84.19 133 ALA A CA 1
ATOM 966 C C . ALA A 1 133 ? -13.270 6.462 23.415 1.00 84.19 133 ALA A C 1
ATOM 968 O O . ALA A 1 133 ? -13.214 6.535 22.189 1.00 84.19 133 ALA A O 1
ATOM 969 N N . SER A 1 134 ? -12.791 7.438 24.196 1.00 87.19 134 SER A N 1
ATOM 970 C CA . SER A 1 134 ? -12.261 8.696 23.651 1.00 87.19 134 SER A CA 1
ATOM 971 C C . SER A 1 134 ? -10.937 8.493 22.908 1.00 87.19 134 SER A C 1
ATOM 973 O O . SER A 1 134 ? -10.676 9.122 21.877 1.00 87.19 134 SER A O 1
ATOM 975 N N . LYS A 1 135 ? -10.097 7.561 23.382 1.00 84.94 135 LYS A N 1
ATOM 976 C CA . LYS A 1 135 ? -8.866 7.185 22.679 1.00 84.94 135 LYS A CA 1
ATOM 977 C C . LYS A 1 135 ? -9.175 6.444 21.392 1.00 84.94 135 LYS A C 1
ATOM 979 O O . LYS A 1 135 ? -8.555 6.770 20.379 1.00 84.94 135 LYS A O 1
ATOM 984 N N . LEU A 1 136 ? -10.111 5.497 21.422 1.00 83.94 136 LEU A N 1
ATOM 985 C CA . LEU A 1 136 ? -10.529 4.737 20.242 1.00 83.94 136 LEU A CA 1
ATOM 986 C C . LEU A 1 136 ? -11.063 5.665 19.142 1.00 83.94 136 LEU A C 1
ATOM 988 O O . LEU A 1 136 ? -10.573 5.600 18.015 1.00 83.94 136 LEU A O 1
ATOM 992 N N . GLU A 1 137 ? -11.937 6.613 19.489 1.00 85.75 137 GLU A N 1
ATOM 993 C CA . GLU A 1 137 ? -12.442 7.634 18.559 1.00 85.75 137 GLU A CA 1
ATOM 994 C C . GLU A 1 137 ? -11.300 8.480 17.967 1.00 85.75 137 GLU A C 1
ATOM 996 O O . GLU A 1 137 ? -11.226 8.715 16.758 1.00 85.75 137 GLU A O 1
ATOM 1001 N N . SER A 1 138 ? -10.335 8.894 18.798 1.00 88.75 138 SER A N 1
ATOM 1002 C CA . SER A 1 138 ? -9.174 9.657 18.323 1.00 88.75 138 SER A CA 1
ATOM 1003 C C . SER A 1 138 ? -8.278 8.859 17.364 1.00 88.75 138 SER A C 1
ATOM 1005 O O . SER A 1 138 ? -7.650 9.440 16.473 1.00 88.75 138 SER A O 1
ATOM 1007 N N . ILE A 1 139 ? -8.184 7.535 17.545 1.00 85.94 139 ILE A N 1
ATOM 1008 C CA . ILE A 1 139 ? -7.430 6.639 16.661 1.00 85.94 139 ILE A CA 1
ATOM 1009 C C . ILE A 1 139 ? -8.181 6.467 15.340 1.00 85.94 139 ILE A C 1
ATOM 1011 O O . ILE A 1 139 ? -7.553 6.515 14.283 1.00 85.94 139 ILE A O 1
ATOM 1015 N N . GLU A 1 140 ? -9.505 6.336 15.381 1.00 82.88 140 GLU A N 1
ATOM 1016 C CA . GLU A 1 140 ? -10.353 6.246 14.193 1.00 82.88 140 GLU A CA 1
ATOM 1017 C C . GLU A 1 140 ? -10.249 7.505 13.318 1.00 82.88 140 GLU A C 1
ATOM 1019 O O . GLU A 1 140 ? -9.959 7.404 12.124 1.00 82.88 140 GLU A O 1
ATOM 1024 N N . GLN A 1 141 ? -10.356 8.695 13.920 1.00 86.62 141 GLN A N 1
ATOM 1025 C CA . GLN A 1 141 ? -10.161 9.979 13.231 1.00 86.62 141 GLN A CA 1
ATOM 1026 C C . GLN A 1 141 ? -8.791 10.057 12.542 1.00 86.62 141 GLN A C 1
ATOM 1028 O O . GLN A 1 141 ? -8.683 10.454 11.379 1.00 86.62 141 GLN A O 1
ATOM 1033 N N . LYS A 1 142 ? -7.724 9.630 13.233 1.00 88.56 142 LYS A N 1
ATOM 1034 C CA . LYS A 1 142 ? -6.373 9.576 12.652 1.00 88.56 142 LYS A CA 1
ATOM 1035 C C . LYS A 1 142 ? -6.298 8.588 11.493 1.00 88.56 142 LYS A C 1
ATOM 1037 O O . LYS A 1 142 ? -5.710 8.923 10.470 1.00 88.56 142 LYS A O 1
ATOM 1042 N N . ASN A 1 143 ? -6.894 7.405 11.631 1.00 85.12 143 ASN A N 1
ATOM 1043 C CA . ASN A 1 143 ? -6.936 6.406 10.564 1.00 85.12 143 ASN A CA 1
ATOM 1044 C C . ASN A 1 143 ? -7.640 6.941 9.314 1.00 85.12 143 ASN A C 1
ATOM 1046 O O . ASN A 1 143 ? -7.154 6.711 8.209 1.00 85.12 143 ASN A O 1
ATOM 1050 N N . LEU A 1 144 ? -8.732 7.692 9.472 1.00 84.44 144 LEU A N 1
ATOM 1051 C CA . LEU A 1 144 ? -9.441 8.307 8.351 1.00 84.44 144 LEU A CA 1
ATOM 1052 C C . LEU A 1 144 ? -8.562 9.327 7.613 1.00 84.44 144 LEU A C 1
ATOM 1054 O O . LEU A 1 144 ? -8.453 9.277 6.388 1.00 84.44 144 LEU A O 1
ATOM 1058 N N . VAL A 1 145 ? -7.891 10.220 8.347 1.00 88.94 145 VAL A N 1
ATOM 1059 C CA . VAL A 1 145 ? -6.974 11.213 7.756 1.00 88.94 145 VAL A CA 1
ATOM 1060 C C . VAL A 1 145 ? -5.804 10.532 7.046 1.00 88.94 145 VAL A C 1
ATOM 1062 O O . VAL A 1 145 ? -5.441 10.920 5.937 1.00 88.94 145 VAL A O 1
ATOM 1065 N N . VAL A 1 146 ? -5.235 9.498 7.666 1.00 90.00 146 VAL A N 1
ATOM 1066 C CA . VAL A 1 146 ? -4.148 8.704 7.088 1.00 90.00 146 VAL A CA 1
ATOM 1067 C C . VAL A 1 146 ? -4.605 8.009 5.805 1.00 90.00 146 VAL A C 1
ATOM 1069 O O . VAL A 1 146 ? -3.921 8.124 4.795 1.00 90.00 146 VAL A O 1
ATOM 1072 N N . GLY A 1 147 ? -5.781 7.377 5.798 1.00 87.44 147 GLY A N 1
ATOM 1073 C CA . GLY A 1 147 ? -6.326 6.725 4.604 1.00 87.44 147 GLY A CA 1
ATOM 1074 C C . GLY A 1 147 ? -6.583 7.701 3.450 1.00 87.44 147 GLY A C 1
ATOM 1075 O O . GLY A 1 147 ? -6.235 7.411 2.306 1.00 87.44 147 GLY A O 1
ATOM 1076 N N . LEU A 1 148 ? -7.117 8.896 3.735 1.00 87.38 148 LEU A N 1
ATOM 1077 C CA . LEU A 1 148 ? -7.284 9.953 2.728 1.00 87.38 148 LEU A CA 1
ATOM 1078 C C . LEU A 1 148 ? -5.941 10.416 2.153 1.00 87.38 148 LEU A C 1
ATOM 1080 O O . LEU A 1 148 ? -5.817 10.604 0.941 1.00 87.38 148 LEU A O 1
ATOM 1084 N N . PHE A 1 149 ? -4.935 10.582 3.013 1.00 91.44 149 PHE A N 1
ATOM 1085 C CA . PHE A 1 149 ? -3.582 10.925 2.591 1.00 91.44 149 PHE A CA 1
ATOM 1086 C C . PHE A 1 149 ? -2.983 9.841 1.686 1.00 91.44 149 PHE A C 1
ATOM 1088 O O . PHE A 1 149 ? -2.496 10.161 0.602 1.00 91.44 149 PHE A O 1
ATOM 1095 N N . GLU A 1 150 ? -3.065 8.566 2.076 1.00 91.50 150 GLU A N 1
ATOM 1096 C CA . GLU A 1 150 ? -2.587 7.445 1.258 1.00 91.50 150 GLU A CA 1
ATOM 1097 C C . GLU A 1 150 ? -3.291 7.411 -0.103 1.00 91.50 150 GLU A C 1
ATOM 1099 O O . GLU A 1 150 ? -2.630 7.324 -1.138 1.00 91.50 150 GLU A O 1
ATOM 1104 N N . GLY A 1 151 ? -4.616 7.577 -0.122 1.00 89.62 151 GLY A N 1
ATOM 1105 C CA . GLY A 1 151 ? -5.402 7.655 -1.351 1.00 89.62 151 GLY A CA 1
ATOM 1106 C C . GLY A 1 151 ? -4.954 8.787 -2.282 1.00 89.62 151 GLY A C 1
ATOM 1107 O O . GLY A 1 151 ? -4.778 8.571 -3.483 1.00 89.62 151 GLY A O 1
ATOM 1108 N N . ALA A 1 152 ? -4.704 9.980 -1.737 1.00 91.38 152 ALA A N 1
ATOM 1109 C CA . ALA A 1 152 ? -4.207 11.120 -2.505 1.00 91.38 152 ALA A CA 1
ATOM 1110 C C . ALA A 1 152 ? -2.801 10.869 -3.081 1.00 91.38 152 ALA A C 1
ATOM 1112 O O . ALA A 1 152 ? -2.555 11.157 -4.255 1.00 91.38 152 ALA A O 1
ATOM 1113 N N . VAL A 1 153 ? -1.892 10.286 -2.291 1.00 93.12 153 VAL A N 1
ATOM 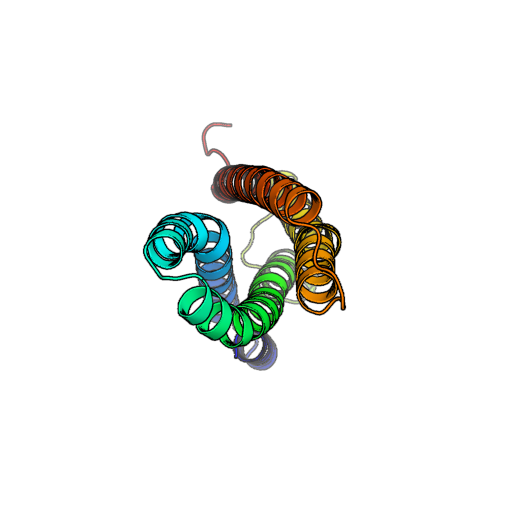1114 C CA . VAL A 1 153 ? -0.546 9.913 -2.759 1.00 93.12 153 VAL A CA 1
ATOM 1115 C C . VAL A 1 153 ? -0.625 8.860 -3.862 1.00 93.12 153 VAL A C 1
ATOM 1117 O O . VAL A 1 153 ? 0.105 8.953 -4.847 1.00 93.12 153 VAL A O 1
ATOM 1120 N N . MET A 1 154 ? -1.531 7.887 -3.759 1.00 92.31 154 MET A N 1
ATOM 1121 C CA . MET A 1 154 ? -1.708 6.877 -4.804 1.00 92.31 154 MET A CA 1
ATOM 1122 C C . MET A 1 154 ? -2.266 7.464 -6.108 1.00 92.31 154 MET A C 1
ATOM 1124 O O . MET A 1 154 ? -1.810 7.089 -7.188 1.00 92.31 154 MET A O 1
ATOM 1128 N N . LEU A 1 155 ? -3.181 8.435 -6.041 1.00 90.19 155 LEU A N 1
ATOM 1129 C CA . LEU A 1 155 ? -3.624 9.179 -7.227 1.00 90.19 155 LEU A CA 1
ATOM 1130 C C . LEU A 1 155 ? -2.470 9.963 -7.868 1.00 90.19 155 LEU A C 1
ATOM 1132 O O . LEU A 1 155 ? -2.316 9.948 -9.091 1.00 90.19 155 LEU A O 1
ATOM 1136 N N . ALA A 1 156 ? -1.624 10.597 -7.052 1.00 90.62 156 ALA A N 1
ATOM 1137 C CA . ALA A 1 156 ? -0.422 11.264 -7.539 1.00 90.62 156 ALA A CA 1
ATOM 1138 C C . ALA A 1 156 ? 0.543 10.269 -8.205 1.00 90.62 156 ALA A C 1
ATOM 1140 O O . ALA A 1 156 ? 1.040 10.547 -9.293 1.00 90.62 156 ALA A O 1
ATOM 1141 N N . LEU A 1 157 ? 0.753 9.086 -7.615 1.00 90.75 157 LEU A N 1
ATOM 1142 C CA . LEU A 1 157 ? 1.555 8.009 -8.203 1.00 90.75 157 LEU A CA 1
ATOM 1143 C C . LEU A 1 157 ? 1.027 7.576 -9.575 1.00 90.75 157 LEU A C 1
ATOM 1145 O O . LEU A 1 157 ? 1.816 7.428 -10.502 1.00 90.75 157 LEU A O 1
ATOM 1149 N N . ILE A 1 158 ? -0.290 7.427 -9.741 1.00 87.25 158 ILE A N 1
ATOM 1150 C CA . ILE A 1 158 ? -0.893 7.121 -11.049 1.00 87.25 158 ILE A CA 1
ATOM 1151 C C . ILE A 1 158 ? -0.587 8.240 -12.056 1.00 87.25 158 ILE A C 1
ATOM 1153 O O . ILE A 1 158 ? -0.171 7.962 -13.183 1.00 87.25 158 ILE A O 1
ATOM 1157 N N . ALA A 1 159 ? -0.735 9.507 -11.664 1.00 86.56 159 ALA A N 1
ATOM 1158 C CA . ALA A 1 159 ? -0.413 10.646 -12.525 1.00 86.56 159 ALA A CA 1
ATOM 1159 C C . ALA A 1 159 ? 1.082 10.696 -12.914 1.00 86.56 159 ALA A C 1
ATOM 1161 O O . ALA A 1 159 ? 1.417 10.960 -14.069 1.00 86.56 159 ALA A O 1
ATOM 1162 N N . LEU A 1 160 ? 1.975 10.374 -11.973 1.00 86.00 160 LEU A N 1
ATOM 1163 C CA . LEU A 1 160 ? 3.422 10.253 -12.180 1.00 86.00 160 LEU A CA 1
ATOM 1164 C C . LEU A 1 160 ? 3.787 9.092 -13.117 1.00 86.00 160 LEU A C 1
ATOM 1166 O O . LEU A 1 160 ? 4.629 9.257 -13.994 1.00 86.00 160 LEU A O 1
ATOM 1170 N N . MET A 1 161 ? 3.143 7.932 -12.965 1.00 82.25 161 MET A N 1
ATOM 1171 C CA . MET A 1 161 ? 3.415 6.722 -13.756 1.00 82.25 161 MET A CA 1
ATOM 1172 C C . MET A 1 161 ? 2.844 6.798 -15.175 1.00 82.25 161 MET A C 1
ATOM 1174 O O . MET A 1 161 ? 3.461 6.317 -16.121 1.00 82.25 161 MET A O 1
ATOM 1178 N N . THR A 1 162 ? 1.684 7.438 -15.346 1.00 76.81 162 THR A N 1
ATOM 1179 C CA . THR A 1 162 ? 1.159 7.819 -16.673 1.00 76.81 162 THR A CA 1
ATOM 1180 C C . THR A 1 162 ? 1.926 8.998 -17.279 1.00 76.81 162 THR A C 1
ATOM 1182 O O . THR A 1 162 ? 1.751 9.322 -18.457 1.00 76.81 162 THR A O 1
ATOM 1185 N N . GLY A 1 163 ? 2.803 9.597 -16.470 1.00 63.53 163 GLY A N 1
ATOM 1186 C CA . GLY 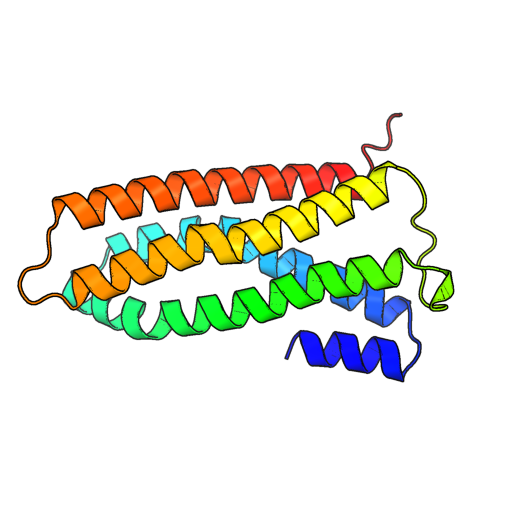A 1 163 ? 3.813 10.555 -16.859 1.00 63.53 163 GLY A CA 1
ATOM 1187 C C . GLY A 1 163 ? 3.248 11.860 -17.359 1.00 63.53 163 GLY A C 1
ATOM 1188 O O . GLY A 1 163 ? 3.878 12.358 -18.280 1.00 63.53 163 GLY A O 1
ATOM 1189 N N . PHE A 1 164 ? 2.090 12.333 -16.840 1.00 48.31 164 PHE A N 1
ATOM 1190 C CA . PHE A 1 164 ? 1.373 13.548 -17.288 1.00 48.31 164 PHE A CA 1
ATOM 1191 C C . PHE A 1 164 ? 1.898 13.983 -18.655 1.00 48.31 164 PHE A C 1
ATOM 1193 O O . PHE A 1 164 ? 2.756 14.857 -18.738 1.00 48.31 164 PHE A O 1
ATOM 1200 N N . ARG A 1 165 ? 1.499 13.222 -19.686 1.00 48.94 165 ARG A N 1
ATOM 1201 C CA . ARG A 1 165 ? 2.086 13.114 -21.039 1.00 48.94 165 ARG A CA 1
ATOM 1202 C C . ARG A 1 165 ? 2.024 14.424 -21.865 1.00 48.94 165 ARG A C 1
ATOM 1204 O O . ARG A 1 165 ? 1.919 14.382 -23.085 1.00 48.94 165 ARG A O 1
ATOM 1211 N N . LEU A 1 166 ? 2.025 15.569 -21.183 1.00 40.25 166 LEU A N 1
ATOM 1212 C CA . LEU A 1 166 ? 1.928 16.968 -21.594 1.00 40.25 166 LEU A CA 1
ATOM 1213 C C . LEU A 1 166 ? 3.095 17.797 -21.006 1.00 40.25 166 LEU A C 1
ATOM 1215 O O . LEU A 1 166 ? 2.896 18.933 -20.572 1.00 40.25 166 LEU A O 1
ATOM 1219 N N . GLY A 1 167 ? 4.299 17.225 -20.978 1.00 40.00 167 GLY A N 1
ATOM 1220 C CA . GLY A 1 167 ? 5.555 17.939 -20.745 1.00 40.00 167 GLY A CA 1
ATOM 1221 C C . GLY A 1 167 ? 6.598 17.484 -21.743 1.00 40.00 167 GLY A C 1
ATOM 1222 O O . GLY A 1 167 ? 6.985 16.300 -21.642 1.00 40.00 167 GLY A O 1
#

Secondary structure (DSSP, 8-state):
-HHHHHHHHHHTT-HHHHHHHHHHHHHHHHHHHHHHHHHHHHHHHTS-HHHHHHHHHHHHHHHHHHHHHHHHHHHHHHHHHT-GGGT---S--SHHHHHHHHHHHHHHHHHHHTHHHHHHHHHHHHTSSS--HHHHHHHHHHHHHHHHHHHHHHHHHHHHHTT-S--

Foldseek 3Di:
DLVVQVVVCLVVVPLVSLVVSLVVLLCVLLCCLPVVCVPVVVVLVPDPPVVSVVCCVPPVVVVLVSNLSSLVSNLVSLVCLAPCVSVNHPPDDDPLSVVLSVLSVVLSVCCVPPVVVLVVVLVVLVVDPDRDPVVNVVSVVVNVVNSVVSNVSSVVSVCSVVPVVPD

Sequence (167 aa):
MPLAFLAASLGLANTELLFYTHVAAGAVWFGFALIFPALIGPTLGGLDEEASAAVNTVLIPKAVFFLVGVSLTTVLSGTVLLTPEIGLGYGFGGAWSGLALGLGWGLFAFGLAVPHRLQLSAYYETLSASPDASKLESIEQKNLVVGLFEGAVMLALIALMTGFRLG